Protein AF-A0A162MZ75-F1 (afdb_monomer)

pLDDT: mean 89.37, std 9.53, range [56.0, 98.38]

Foldseek 3Di:
DDPVVVVVLVVLLVVLVVLLVVLVVVLVVLVVCVVVVPDDLVVLVVLLVVLVVLLVVLVVVLVVLVVVQVVCCVVVVDPPPDDDVSSVSSNVSSVSSNVSSVSSNVSSVD

Solvent-accessible surface area (backbone atoms only — not comparable to full-atom values): 6048 Å² total; per-residue (Å²): 132,58,72,66,59,55,53,51,54,51,53,52,50,53,51,46,55,51,48,42,55,49,40,55,53,49,48,54,49,50,72,70,36,52,90,74,67,73,62,56,68,67,57,39,53,47,52,32,56,50,24,55,52,51,33,54,51,31,56,55,45,49,57,47,49,53,55,52,50,55,50,39,34,73,72,66,77,41,56,92,87,59,78,58,67,72,55,53,56,52,44,53,44,30,57,53,39,35,54,48,26,53,48,42,35,53,58,61,73,108

Radius of gyration: 17.27 Å; Cα contacts (8 Å, |Δi|>4): 73; chains: 1; bounding box: 37×20×51 Å

Secondary structure (DSSP, 8-state):
--HHHHHHHHHHHHHHHHHHHHHHHHHHHHHHHTTTT-S-HHHHHHHHHHHHHHHHHHHHHHHHHHHHHHHHHHTTSS-TT---HHHHHHHHHHHHHHHHHHHHHHHHH-

Mean predicted aligned error: 4.71 Å

Structure (mmCIF, N/CA/C/O backbone):
data_AF-A0A162MZ75-F1
#
_entry.id   AF-A0A162MZ75-F1
#
loop_
_atom_site.group_PDB
_atom_site.id
_atom_site.type_symbol
_atom_site.label_atom_id
_atom_site.label_alt_id
_atom_site.label_comp_id
_atom_site.label_asym_id
_atom_site.label_entity_id
_atom_site.label_seq_id
_atom_site.pdbx_PDB_ins_code
_atom_site.Cartn_x
_atom_site.Cartn_y
_atom_site.Cartn_z
_atom_site.occupancy
_atom_site.B_iso_or_equiv
_atom_site.auth_seq_id
_atom_site.auth_comp_id
_atom_site.auth_asym_id
_atom_site.auth_atom_id
_atom_site.pdbx_PDB_model_num
ATOM 1 N N . MET A 1 1 ? 17.790 -10.259 -18.456 1.00 56.00 1 MET A N 1
ATOM 2 C CA . MET A 1 1 ? 17.621 -9.604 -17.141 1.00 56.00 1 MET A CA 1
ATOM 3 C C . MET A 1 1 ? 18.744 -10.013 -16.198 1.00 56.00 1 MET A C 1
ATOM 5 O O . MET A 1 1 ? 18.918 -11.206 -15.949 1.00 56.00 1 MET A O 1
ATOM 9 N N . ASP A 1 2 ? 19.495 -9.035 -15.697 1.00 72.25 2 ASP A N 1
ATOM 10 C CA . ASP A 1 2 ? 20.561 -9.214 -14.704 1.00 72.25 2 ASP A CA 1
ATOM 11 C C . ASP A 1 2 ? 20.034 -9.932 -13.434 1.00 72.25 2 ASP A C 1
ATOM 13 O O . ASP A 1 2 ? 18.876 -9.773 -13.035 1.00 72.25 2 ASP A O 1
ATOM 17 N N . GLN A 1 3 ? 20.856 -10.783 -12.815 1.00 62.34 3 GLN A N 1
ATOM 18 C CA . GLN A 1 3 ? 20.529 -11.514 -11.584 1.00 62.34 3 GLN A CA 1
ATOM 19 C C . GLN A 1 3 ? 20.208 -10.554 -10.427 1.00 62.34 3 GLN A C 1
ATOM 21 O O . GLN A 1 3 ? 19.320 -10.840 -9.621 1.00 62.34 3 GLN A O 1
ATOM 26 N N . ILE A 1 4 ? 20.861 -9.389 -10.400 1.00 60.22 4 ILE A N 1
ATOM 27 C CA . ILE A 1 4 ? 20.629 -8.327 -9.414 1.00 60.22 4 ILE A CA 1
ATOM 28 C C . ILE A 1 4 ? 19.226 -7.725 -9.581 1.00 60.22 4 ILE A C 1
ATOM 30 O O . ILE A 1 4 ? 18.477 -7.624 -8.608 1.00 60.22 4 ILE A O 1
ATOM 34 N N . ALA A 1 5 ? 18.822 -7.417 -10.817 1.00 65.56 5 ALA A N 1
ATOM 35 C CA . ALA A 1 5 ? 17.498 -6.872 -11.114 1.00 65.56 5 ALA A CA 1
ATOM 36 C C . ALA A 1 5 ? 16.376 -7.842 -10.706 1.00 65.56 5 ALA A C 1
ATOM 38 O O . ALA A 1 5 ? 15.404 -7.433 -10.072 1.00 65.56 5 ALA A O 1
ATOM 39 N N . ARG A 1 6 ? 16.531 -9.144 -10.982 1.00 67.06 6 ARG A N 1
ATOM 40 C CA . ARG A 1 6 ? 15.555 -10.170 -10.568 1.00 67.06 6 ARG A CA 1
ATOM 41 C C . ARG A 1 6 ? 15.443 -10.304 -9.049 1.00 67.06 6 ARG A C 1
ATOM 43 O O . ARG A 1 6 ? 14.340 -10.459 -8.527 1.00 67.06 6 ARG A O 1
ATOM 50 N N . HIS A 1 7 ? 16.565 -10.228 -8.332 1.00 61.91 7 HIS A N 1
ATOM 51 C CA . HIS A 1 7 ? 16.559 -10.266 -6.869 1.00 61.91 7 HIS A CA 1
ATOM 52 C C . HIS A 1 7 ? 15.859 -9.036 -6.269 1.00 61.91 7 HIS A C 1
ATOM 54 O O . HIS A 1 7 ? 15.090 -9.165 -5.316 1.00 61.91 7 HIS A O 1
ATOM 60 N N . PHE A 1 8 ? 16.068 -7.860 -6.864 1.00 71.25 8 PHE A N 1
ATOM 61 C CA . PHE A 1 8 ? 15.425 -6.620 -6.440 1.00 71.25 8 PHE A CA 1
ATOM 62 C C . PHE A 1 8 ? 13.898 -6.669 -6.615 1.00 71.25 8 PHE A C 1
ATOM 64 O O . PHE A 1 8 ? 13.174 -6.444 -5.647 1.00 71.25 8 PHE A O 1
ATOM 71 N N . HIS A 1 9 ? 13.401 -7.071 -7.793 1.00 78.06 9 HIS A N 1
ATOM 72 C CA . HIS A 1 9 ? 11.957 -7.202 -8.056 1.00 78.06 9 HIS A CA 1
ATOM 73 C C . HIS A 1 9 ? 11.279 -8.179 -7.092 1.00 78.06 9 HIS A C 1
ATOM 75 O O . HIS A 1 9 ? 10.228 -7.878 -6.528 1.00 78.06 9 HIS A O 1
ATOM 81 N N . ARG A 1 10 ? 11.908 -9.334 -6.839 1.00 82.00 10 ARG A N 1
ATOM 82 C CA . ARG A 1 10 ? 11.375 -10.331 -5.903 1.00 82.00 10 ARG A CA 1
ATOM 83 C C . ARG A 1 10 ? 11.247 -9.775 -4.483 1.00 82.00 10 ARG A C 1
ATOM 85 O O . ARG A 1 10 ? 10.254 -10.051 -3.816 1.00 82.00 10 ARG A O 1
ATOM 92 N N . SER A 1 11 ? 12.226 -8.998 -4.027 1.00 85.00 11 SER A N 1
ATOM 93 C CA . SER A 1 11 ? 12.198 -8.385 -2.694 1.00 85.00 11 SER A CA 1
ATOM 94 C C . SER A 1 11 ? 11.084 -7.344 -2.555 1.00 85.00 11 SER A C 1
ATOM 96 O O . SER A 1 11 ? 10.395 -7.326 -1.532 1.00 85.00 11 SER A O 1
ATOM 98 N N . TYR A 1 12 ? 10.853 -6.526 -3.589 1.00 86.12 12 TYR A N 1
ATOM 99 C CA . TYR A 1 12 ? 9.724 -5.588 -3.617 1.00 86.12 12 TYR A CA 1
ATOM 100 C C . TYR A 1 12 ? 8.383 -6.319 -3.601 1.00 86.12 12 TYR A C 1
ATOM 102 O O . TYR A 1 12 ? 7.537 -6.017 -2.762 1.00 86.12 12 TYR A O 1
ATOM 110 N N . LEU A 1 13 ? 8.227 -7.338 -4.447 1.00 89.38 13 LEU A N 1
ATOM 111 C CA . LEU A 1 13 ? 7.002 -8.129 -4.516 1.00 89.38 13 LEU A CA 1
ATOM 112 C C . LEU A 1 13 ? 6.657 -8.766 -3.162 1.00 89.38 13 LEU A C 1
ATOM 114 O O . LEU A 1 13 ? 5.542 -8.613 -2.672 1.00 89.38 13 LEU A O 1
ATOM 118 N N . ILE A 1 14 ? 7.627 -9.425 -2.515 1.00 91.12 14 ILE A N 1
ATOM 119 C CA . ILE A 1 14 ? 7.427 -10.025 -1.185 1.00 91.12 14 ILE A CA 1
ATOM 120 C C . ILE A 1 14 ? 7.020 -8.956 -0.164 1.00 91.12 14 ILE A C 1
ATOM 122 O O . ILE A 1 14 ? 6.083 -9.170 0.605 1.00 91.12 14 ILE A O 1
ATOM 126 N N . THR A 1 15 ? 7.690 -7.802 -0.177 1.00 92.00 15 THR A N 1
ATOM 127 C CA . THR A 1 15 ? 7.377 -6.688 0.729 1.00 92.00 15 THR A CA 1
ATOM 128 C C . THR A 1 15 ? 5.934 -6.218 0.547 1.00 92.00 15 THR A C 1
ATOM 130 O O . THR A 1 15 ? 5.210 -6.088 1.533 1.00 92.00 15 THR A O 1
ATOM 133 N N . PHE A 1 16 ? 5.481 -6.020 -0.692 1.00 94.25 16 PHE A N 1
ATOM 134 C CA . PHE A 1 16 ? 4.119 -5.560 -0.963 1.00 94.25 16 PHE A CA 1
ATOM 135 C C . PHE A 1 16 ? 3.045 -6.593 -0.622 1.00 94.25 16 PHE A C 1
ATOM 137 O O . PHE A 1 16 ? 1.999 -6.224 -0.089 1.00 94.25 16 PHE A O 1
ATOM 144 N N . MET A 1 17 ? 3.303 -7.881 -0.858 1.00 94.75 17 MET A N 1
ATOM 145 C CA . MET A 1 17 ? 2.386 -8.955 -0.462 1.00 94.75 17 MET A CA 1
ATOM 146 C C . MET A 1 17 ? 2.241 -9.050 1.065 1.00 94.75 17 MET A C 1
ATOM 148 O O . MET A 1 17 ? 1.145 -9.271 1.587 1.00 94.75 17 MET A O 1
ATOM 152 N N . MET A 1 18 ? 3.345 -8.886 1.802 1.00 94.88 18 MET A N 1
ATOM 153 C CA . MET A 1 18 ? 3.324 -8.883 3.268 1.00 94.88 18 MET A CA 1
ATOM 154 C C . MET A 1 18 ? 2.561 -7.678 3.820 1.00 94.88 18 MET A C 1
ATOM 156 O O . MET A 1 18 ? 1.758 -7.837 4.746 1.00 94.88 18 MET A O 1
ATOM 160 N N . ASP A 1 19 ? 2.786 -6.502 3.238 1.00 94.75 19 ASP A N 1
ATOM 161 C CA . ASP A 1 19 ? 2.059 -5.276 3.557 1.00 94.75 19 ASP A CA 1
ATOM 162 C C . ASP A 1 19 ? 0.557 -5.433 3.350 1.00 94.75 19 ASP A C 1
ATOM 164 O O . ASP A 1 19 ? -0.220 -5.117 4.250 1.00 94.75 19 ASP A O 1
ATOM 168 N N . GLU A 1 20 ? 0.151 -5.983 2.209 1.00 96.75 20 GLU A N 1
ATOM 169 C CA . GLU A 1 20 ? -1.255 -6.174 1.871 1.00 96.75 20 GLU A CA 1
ATOM 170 C C . GLU A 1 20 ? -1.942 -7.075 2.901 1.00 96.75 20 GLU A C 1
ATOM 172 O O . GLU A 1 20 ? -2.987 -6.735 3.467 1.00 96.75 20 GLU A O 1
ATOM 177 N N . ALA A 1 21 ? -1.325 -8.224 3.194 1.00 97.25 21 ALA A N 1
ATOM 178 C CA . ALA A 1 21 ? -1.846 -9.172 4.167 1.00 97.25 21 ALA A CA 1
ATOM 179 C C . ALA A 1 21 ? -1.948 -8.549 5.568 1.00 97.25 21 ALA A C 1
ATOM 181 O O . ALA A 1 21 ? -2.904 -8.805 6.306 1.00 97.25 21 ALA A O 1
ATOM 182 N N . MET A 1 22 ? -0.972 -7.725 5.949 1.00 97.00 22 MET A N 1
ATOM 183 C CA . MET A 1 22 ? -0.971 -7.012 7.221 1.00 97.00 22 MET A CA 1
ATOM 184 C C . MET A 1 22 ? -2.061 -5.940 7.277 1.00 97.00 22 MET A C 1
ATOM 186 O O . MET A 1 22 ? -2.808 -5.899 8.258 1.00 97.00 22 MET A O 1
ATOM 190 N N . ALA A 1 23 ? -2.203 -5.124 6.233 1.00 97.62 23 ALA A N 1
ATOM 191 C CA . ALA A 1 23 ? -3.225 -4.090 6.159 1.00 97.62 23 ALA A CA 1
ATOM 192 C C . ALA A 1 23 ? -4.628 -4.706 6.249 1.00 97.62 23 ALA A C 1
ATOM 194 O O . ALA A 1 23 ? -5.409 -4.324 7.119 1.00 97.62 23 ALA A O 1
ATOM 195 N N . LYS A 1 24 ? -4.912 -5.751 5.459 1.00 98.25 24 LYS A N 1
ATOM 196 C CA . LYS A 1 24 ? -6.192 -6.484 5.491 1.00 98.25 24 LYS A CA 1
ATOM 197 C C . LYS A 1 24 ? -6.527 -7.028 6.881 1.00 98.25 24 LYS A C 1
ATOM 199 O O . LYS A 1 24 ? -7.634 -6.814 7.377 1.00 98.25 24 LYS A O 1
ATOM 204 N N . ARG A 1 25 ? -5.573 -7.701 7.536 1.00 97.81 25 ARG A N 1
ATOM 205 C CA . ARG A 1 25 ? -5.772 -8.232 8.898 1.00 97.81 25 ARG A CA 1
ATOM 206 C C . ARG A 1 25 ? -6.029 -7.122 9.912 1.00 97.81 25 ARG A C 1
ATOM 208 O O . ARG A 1 25 ? -6.910 -7.263 10.755 1.00 97.81 25 ARG A O 1
ATOM 215 N N . THR A 1 26 ? -5.297 -6.017 9.808 1.00 97.38 26 THR A N 1
ATOM 216 C CA .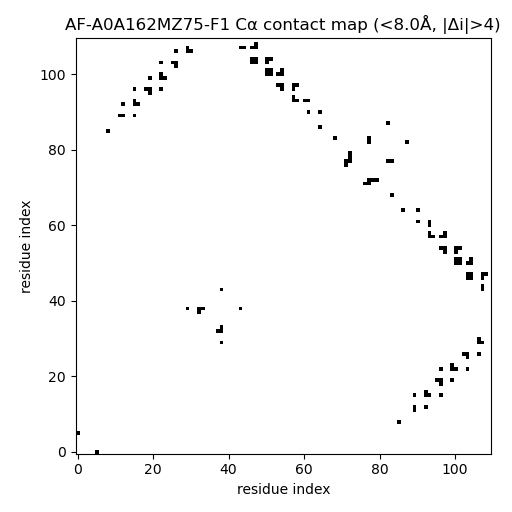 THR A 1 26 ? -5.432 -4.883 10.731 1.00 97.38 26 THR A CA 1
ATOM 217 C C . THR A 1 26 ? -6.776 -4.180 10.538 1.00 97.38 26 THR A C 1
ATOM 219 O O . THR A 1 26 ? -7.446 -3.879 11.522 1.00 97.38 26 THR A O 1
ATOM 222 N N . ILE A 1 27 ? -7.228 -3.997 9.291 1.00 97.56 27 ILE A N 1
ATOM 223 C CA . ILE A 1 27 ? -8.557 -3.447 8.973 1.00 97.56 27 ILE A CA 1
ATOM 224 C C . ILE A 1 27 ? -9.645 -4.308 9.610 1.00 97.56 27 ILE A C 1
ATOM 226 O O . ILE A 1 27 ? -10.515 -3.783 10.305 1.00 97.56 27 ILE A O 1
ATOM 230 N N . ALA A 1 28 ? -9.585 -5.626 9.404 1.00 96.81 28 ALA A N 1
ATOM 231 C CA . ALA A 1 28 ? -10.560 -6.555 9.965 1.00 96.81 28 ALA A CA 1
ATOM 232 C C . ALA A 1 28 ? -10.577 -6.505 11.502 1.00 96.81 28 ALA A C 1
ATOM 234 O O . ALA A 1 28 ? -11.649 -6.454 12.103 1.00 96.81 28 ALA A O 1
ATOM 235 N N . PHE A 1 29 ? -9.400 -6.461 12.133 1.00 95.69 29 PHE A N 1
ATOM 236 C CA . PHE A 1 29 ? -9.267 -6.359 13.585 1.00 95.69 29 PHE A CA 1
ATOM 237 C C . PHE A 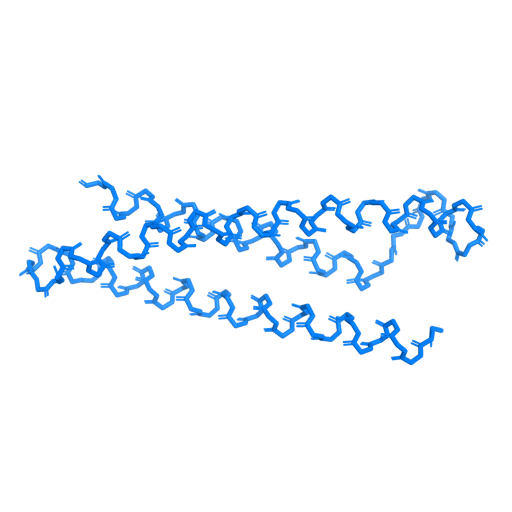1 29 ? -9.869 -5.059 14.135 1.00 95.69 29 PHE A C 1
ATOM 239 O O . PHE A 1 29 ? -10.705 -5.105 15.038 1.00 95.69 29 PHE A O 1
ATOM 246 N N . VAL A 1 30 ? -9.498 -3.906 13.565 1.00 95.00 30 VAL A N 1
ATOM 247 C CA . VAL A 1 30 ? -9.993 -2.596 14.013 1.00 95.00 30 VAL A CA 1
ATOM 248 C C . VAL A 1 30 ? -11.505 -2.495 13.819 1.00 95.00 30 VAL A C 1
ATOM 250 O O . VAL A 1 30 ? -12.205 -2.107 14.751 1.00 95.00 30 VAL A O 1
ATOM 253 N N . LYS A 1 31 ? -12.036 -2.904 12.658 1.00 94.25 31 LYS A N 1
ATOM 254 C CA . LYS A 1 31 ? -13.488 -2.903 12.407 1.00 94.25 31 LYS A CA 1
ATOM 255 C C . LYS A 1 31 ? -14.254 -3.764 13.409 1.00 94.25 31 LYS A C 1
ATOM 257 O O . LYS A 1 31 ? -15.336 -3.370 13.828 1.00 94.25 31 LYS A O 1
ATOM 262 N N . LYS A 1 32 ? -13.702 -4.920 13.789 1.00 94.31 32 LYS A N 1
ATOM 263 C CA . LYS A 1 32 ? -14.360 -5.858 14.703 1.00 94.31 32 LYS A CA 1
ATOM 264 C C . LYS A 1 32 ? -14.375 -5.368 16.150 1.00 94.31 32 LYS A C 1
ATOM 266 O O . LYS A 1 32 ? -15.382 -5.548 16.814 1.00 94.31 32 LYS A O 1
ATOM 271 N N . HIS A 1 33 ? -13.277 -4.782 16.628 1.00 92.75 33 HIS A N 1
ATOM 272 C CA . HIS A 1 33 ? -13.055 -4.590 18.068 1.00 92.75 33 HIS A CA 1
ATOM 273 C C . HIS A 1 33 ? -13.080 -3.141 18.550 1.00 92.75 33 HIS A C 1
ATOM 275 O O . HIS A 1 33 ? -12.959 -2.890 19.748 1.00 92.75 33 HIS A O 1
ATOM 281 N N . ARG A 1 34 ? -13.212 -2.160 17.650 1.00 85.50 34 ARG A N 1
ATOM 282 C CA . ARG A 1 34 ? -13.181 -0.750 18.055 1.00 85.50 34 ARG A CA 1
ATOM 283 C C . ARG A 1 34 ? -14.350 -0.368 18.960 1.00 85.50 34 ARG A C 1
ATOM 285 O O . ARG A 1 34 ? -14.127 0.292 19.970 1.00 85.50 34 ARG A O 1
ATOM 292 N N . ALA A 1 35 ? -15.571 -0.758 18.593 1.00 85.62 35 ALA A N 1
ATOM 293 C CA . ALA A 1 35 ? -16.774 -0.414 19.354 1.00 85.62 35 ALA A CA 1
ATOM 294 C C . ALA A 1 35 ? -16.772 -1.036 20.759 1.00 85.62 35 ALA A C 1
ATOM 296 O O . ALA A 1 35 ? -17.353 -0.472 21.680 1.00 85.62 35 ALA A O 1
ATOM 297 N N . ASP A 1 36 ? -16.053 -2.148 20.928 1.00 89.56 36 ASP A N 1
ATOM 298 C CA . ASP A 1 36 ? -15.918 -2.847 22.205 1.00 89.56 36 ASP A CA 1
ATOM 299 C C . ASP A 1 36 ? -14.997 -2.103 23.194 1.00 89.56 36 ASP A C 1
ATOM 301 O O . ASP A 1 36 ? -14.908 -2.485 24.358 1.00 89.56 36 ASP A O 1
ATOM 305 N N . GLY A 1 37 ? -14.259 -1.074 22.748 1.00 81.94 37 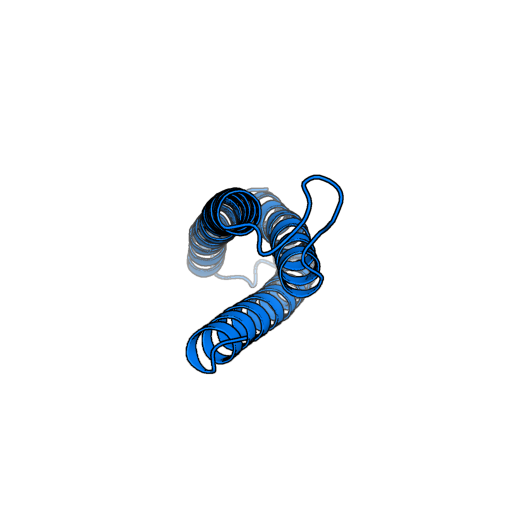GLY A N 1
ATOM 306 C CA . GLY A 1 37 ? -13.308 -0.328 23.586 1.00 81.94 37 GLY A CA 1
ATOM 307 C C . GLY A 1 37 ? -12.062 -1.124 24.001 1.00 81.94 37 GLY A C 1
ATOM 308 O O . GLY A 1 37 ? -11.296 -0.677 24.848 1.00 81.94 37 GLY A O 1
ATOM 309 N N . ILE A 1 38 ? -11.842 -2.300 23.404 1.00 88.44 38 ILE A N 1
ATOM 310 C CA . ILE A 1 38 ? -10.770 -3.241 23.776 1.00 88.44 38 ILE A CA 1
ATOM 311 C C . ILE A 1 38 ? -9.407 -2.814 23.204 1.00 88.44 38 ILE A C 1
ATOM 313 O O . ILE A 1 38 ? -8.353 -3.225 23.692 1.00 88.44 38 ILE A O 1
ATOM 317 N N . ILE A 1 39 ? -9.398 -1.992 22.152 1.00 91.12 39 ILE A N 1
ATOM 318 C CA . ILE A 1 39 ? -8.161 -1.624 21.462 1.00 91.12 39 ILE A CA 1
ATOM 319 C C . ILE A 1 39 ? -7.448 -0.500 22.219 1.00 91.12 39 ILE A C 1
ATOM 321 O O . ILE A 1 39 ? -7.980 0.597 22.366 1.00 91.12 39 ILE A O 1
ATOM 325 N N . ASN A 1 40 ? -6.203 -0.757 22.631 1.00 92.69 40 ASN A N 1
ATOM 326 C CA . ASN A 1 40 ? -5.348 0.247 23.261 1.00 92.69 40 ASN A CA 1
ATOM 327 C C . ASN A 1 40 ? -5.193 1.494 22.344 1.00 92.69 40 ASN A C 1
ATOM 329 O O . ASN A 1 40 ? -4.781 1.346 21.187 1.00 92.69 40 ASN A O 1
ATOM 333 N N . PRO A 1 41 ? -5.459 2.721 22.837 1.00 92.19 41 PRO A N 1
ATOM 334 C CA . PRO A 1 41 ? -5.284 3.955 22.067 1.00 92.19 41 PRO A CA 1
ATOM 335 C C . PRO A 1 41 ? -3.874 4.150 21.489 1.00 92.19 41 PRO A C 1
ATOM 337 O O . PRO A 1 41 ? -3.725 4.636 20.368 1.00 92.19 41 PRO A O 1
ATOM 340 N N . GLU A 1 42 ? -2.829 3.731 22.205 1.00 94.69 42 GLU A N 1
ATOM 341 C CA . GLU A 1 42 ? -1.446 3.810 21.721 1.00 94.69 42 GLU A CA 1
ATOM 342 C C . GLU A 1 42 ? -1.213 2.900 20.514 1.00 94.69 42 GLU A C 1
ATOM 344 O O . GLU A 1 42 ? -0.488 3.272 19.586 1.00 94.69 42 GLU A O 1
ATOM 349 N N . TYR A 1 43 ? -1.871 1.736 20.487 1.00 94.06 43 TYR A N 1
ATOM 350 C CA . TYR A 1 43 ? -1.835 0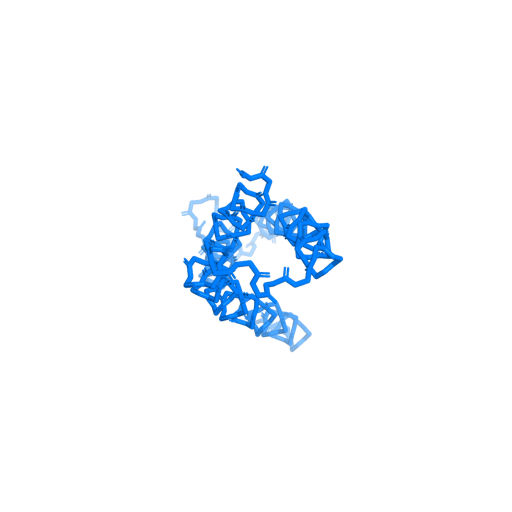.833 19.342 1.00 94.06 43 TYR A CA 1
ATOM 351 C C . TYR A 1 43 ? -2.511 1.469 18.122 1.00 94.06 43 TYR A C 1
ATOM 353 O O . TYR A 1 43 ? -1.927 1.469 17.040 1.00 94.06 43 TYR A O 1
ATOM 361 N N . LEU A 1 44 ? -3.685 2.093 18.285 1.00 94.38 44 LEU A N 1
ATOM 362 C CA . LEU A 1 44 ? -4.351 2.821 17.194 1.00 94.38 44 LEU A CA 1
ATOM 363 C C . LEU A 1 44 ? -3.486 3.976 16.670 1.00 94.38 44 LEU A C 1
ATOM 365 O O . LEU A 1 44 ? -3.337 4.143 15.457 1.00 94.38 44 LEU A O 1
ATOM 369 N N . ALA A 1 45 ? -2.847 4.727 17.570 1.00 95.06 45 ALA A N 1
ATOM 370 C CA . ALA A 1 45 ? -1.933 5.802 17.199 1.00 95.06 45 ALA A CA 1
ATOM 371 C C . ALA A 1 45 ? -0.695 5.275 16.448 1.00 95.06 45 ALA A C 1
ATOM 373 O O . ALA A 1 45 ? -0.243 5.897 15.481 1.00 95.06 45 ALA A O 1
ATOM 374 N N . HIS A 1 46 ? -0.151 4.126 16.861 1.00 96.06 46 HIS A N 1
ATOM 375 C CA . HIS A 1 46 ? 0.930 3.449 16.147 1.00 96.06 46 HIS A CA 1
ATOM 376 C C . HIS A 1 46 ? 0.491 3.016 14.743 1.00 96.06 46 HIS A C 1
ATOM 378 O O . HIS A 1 46 ? 1.167 3.364 13.775 1.00 96.06 46 HIS A O 1
ATOM 384 N N . VAL A 1 47 ? -0.656 2.338 14.617 1.00 96.56 47 VAL A N 1
ATOM 385 C CA . VAL A 1 47 ? -1.219 1.915 13.323 1.00 96.56 47 VAL A CA 1
ATOM 386 C C . VAL A 1 47 ? -1.422 3.117 12.402 1.00 96.56 47 VAL A C 1
ATOM 388 O O . VAL A 1 47 ? -1.057 3.046 11.230 1.00 96.56 47 VAL A O 1
ATOM 391 N N . GLY A 1 48 ? -1.921 4.244 12.915 1.00 96.75 48 GLY A N 1
ATOM 392 C CA . GLY A 1 48 ? -2.081 5.473 12.134 1.00 96.75 48 GLY A CA 1
ATOM 393 C C . GLY A 1 48 ? -0.759 6.006 11.582 1.00 96.75 48 GLY A C 1
ATOM 394 O O . GLY A 1 48 ? -0.636 6.230 10.376 1.00 96.75 48 GLY A O 1
ATOM 395 N N . ARG A 1 49 ? 0.265 6.150 12.436 1.00 97.44 49 ARG A N 1
ATOM 396 C CA . ARG A 1 49 ? 1.599 6.607 12.000 1.00 97.44 49 ARG A CA 1
ATOM 397 C C . ARG A 1 49 ? 2.237 5.641 11.005 1.00 97.44 49 ARG A C 1
ATOM 399 O O . ARG A 1 49 ? 2.787 6.085 9.998 1.00 97.44 49 ARG A O 1
ATOM 406 N N . TYR A 1 50 ? 2.149 4.340 11.271 1.00 97.31 50 TYR A N 1
ATOM 407 C CA . TYR A 1 50 ? 2.700 3.309 10.399 1.00 97.31 50 TYR A CA 1
ATOM 408 C C . TYR A 1 50 ? 2.015 3.309 9.027 1.00 97.31 50 TYR A C 1
ATOM 410 O O . TYR A 1 50 ? 2.693 3.329 8.003 1.00 97.31 50 TYR A O 1
ATOM 418 N N . SER A 1 51 ? 0.685 3.418 8.988 1.00 98.06 51 SER A N 1
ATOM 419 C CA . SER A 1 51 ? -0.082 3.481 7.737 1.00 98.06 51 SER A CA 1
ATOM 420 C C . SER A 1 51 ? 0.339 4.671 6.866 1.00 98.06 51 SER A C 1
ATOM 422 O O . SER A 1 51 ? 0.550 4.510 5.666 1.00 98.06 51 SER A O 1
ATOM 424 N N . VAL A 1 52 ? 0.568 5.853 7.459 1.00 98.00 52 VAL A N 1
ATOM 425 C CA . VAL A 1 52 ? 1.097 7.027 6.732 1.00 98.00 52 VAL A CA 1
ATOM 426 C C . VAL A 1 52 ? 2.479 6.748 6.136 1.00 98.00 52 VAL A C 1
ATOM 428 O O . VAL A 1 52 ? 2.759 7.149 5.006 1.00 98.00 52 VAL A O 1
ATOM 431 N N . GLN A 1 53 ? 3.355 6.062 6.874 1.00 97.75 53 GLN A N 1
ATOM 432 C CA . GLN A 1 53 ? 4.675 5.688 6.363 1.00 97.75 53 GLN A CA 1
ATOM 433 C C . GLN A 1 53 ? 4.574 4.709 5.189 1.00 97.75 53 GLN A C 1
ATOM 435 O O . GLN A 1 53 ? 5.321 4.857 4.221 1.00 97.75 53 GLN A O 1
ATOM 440 N N . ARG A 1 54 ? 3.645 3.746 5.237 1.00 97.62 54 ARG A N 1
ATOM 441 C CA . ARG A 1 54 ? 3.448 2.770 4.154 1.00 97.62 54 ARG A CA 1
ATOM 442 C C . ARG A 1 54 ? 2.850 3.388 2.890 1.00 97.62 54 ARG A C 1
ATOM 444 O O . ARG A 1 54 ? 3.307 3.052 1.800 1.00 97.62 54 ARG A O 1
ATOM 451 N N . VAL A 1 55 ? 1.936 4.356 3.018 1.00 97.94 55 VAL A N 1
ATOM 452 C CA . VAL A 1 55 ? 1.460 5.158 1.871 1.00 97.94 55 VAL A CA 1
ATOM 453 C C . VAL A 1 55 ? 2.633 5.868 1.193 1.00 97.94 55 VAL A C 1
ATOM 455 O O . VAL A 1 55 ? 2.856 5.671 0.002 1.00 97.94 55 VAL A O 1
ATOM 458 N N . LYS A 1 56 ? 3.452 6.599 1.964 1.00 97.75 56 LYS A N 1
ATOM 459 C CA . LYS A 1 56 ? 4.629 7.310 1.430 1.00 97.75 56 LYS A CA 1
ATOM 460 C C . LYS A 1 56 ? 5.648 6.371 0.784 1.00 97.75 56 LYS A C 1
ATOM 462 O O . LYS A 1 56 ? 6.329 6.758 -0.159 1.00 97.75 56 LYS A O 1
ATOM 467 N N . PHE A 1 57 ? 5.801 5.158 1.315 1.00 95.56 57 PHE A N 1
ATOM 468 C CA . PHE A 1 57 ? 6.685 4.150 0.735 1.00 95.56 57 PHE A CA 1
ATOM 469 C C . PHE A 1 57 ? 6.197 3.695 -0.645 1.00 95.56 57 PHE A C 1
ATOM 471 O O . PHE A 1 57 ? 7.002 3.631 -1.572 1.00 95.56 57 PHE A O 1
ATOM 478 N N . CYS A 1 58 ? 4.897 3.425 -0.797 1.00 96.44 58 CYS A N 1
ATOM 479 C CA . CYS A 1 58 ? 4.324 3.053 -2.090 1.00 96.44 58 CYS A CA 1
ATOM 480 C C . CYS A 1 58 ? 4.405 4.211 -3.094 1.00 96.44 58 CYS A C 1
ATOM 482 O O . CYS A 1 58 ? 4.867 3.998 -4.205 1.00 96.44 58 CYS A O 1
ATOM 484 N N . GLU A 1 59 ? 4.073 5.442 -2.688 1.00 96.50 59 GLU A N 1
ATOM 485 C CA . GLU A 1 59 ? 4.182 6.632 -3.552 1.00 96.50 59 GLU A CA 1
ATOM 486 C C . GLU A 1 59 ? 5.618 6.822 -4.075 1.00 96.50 59 GLU A C 1
ATOM 488 O O . GLU A 1 59 ? 5.836 6.948 -5.276 1.00 96.50 59 GLU A O 1
ATOM 493 N N . LYS A 1 60 ? 6.626 6.716 -3.197 1.00 95.81 60 LYS A N 1
ATOM 494 C CA . LYS A 1 60 ? 8.042 6.769 -3.603 1.00 95.81 60 LYS A CA 1
ATOM 495 C C . LYS A 1 60 ? 8.465 5.609 -4.505 1.00 95.81 60 LYS A C 1
ATOM 497 O O . LYS A 1 60 ? 9.381 5.775 -5.310 1.00 95.81 60 LYS A O 1
ATOM 502 N N . SER A 1 61 ? 7.859 4.436 -4.327 1.00 93.75 61 SER A N 1
ATOM 503 C CA . SER A 1 61 ? 8.151 3.255 -5.144 1.00 93.75 61 SER A CA 1
ATOM 504 C C . SER A 1 61 ? 7.588 3.426 -6.552 1.00 93.75 61 SER A C 1
ATOM 506 O O . SER A 1 61 ? 8.328 3.211 -7.503 1.00 93.75 61 SER A O 1
ATOM 508 N N . LEU A 1 62 ? 6.354 3.926 -6.687 1.00 93.88 62 LEU A N 1
ATOM 509 C CA . LEU A 1 62 ? 5.747 4.274 -7.977 1.00 93.88 62 LEU A CA 1
ATOM 510 C C . LEU A 1 62 ? 6.602 5.291 -8.745 1.00 93.88 62 LEU A C 1
ATOM 512 O O . LEU A 1 62 ? 6.943 5.063 -9.900 1.00 93.88 62 LEU A O 1
ATOM 516 N N . GLU A 1 63 ? 7.062 6.358 -8.084 1.00 93.75 63 GLU A N 1
ATOM 517 C CA . GLU A 1 63 ? 7.989 7.317 -8.704 1.00 93.75 63 GLU A CA 1
ATOM 518 C C . GLU A 1 63 ? 9.320 6.673 -9.137 1.00 93.75 63 GLU A C 1
ATOM 520 O O . GLU A 1 63 ? 9.963 7.114 -10.091 1.00 93.75 63 GLU A O 1
ATOM 525 N N . ALA A 1 64 ? 9.799 5.666 -8.402 1.00 90.19 64 ALA A N 1
ATOM 526 C CA . ALA A 1 64 ? 11.021 4.954 -8.755 1.00 90.19 64 ALA A CA 1
ATOM 527 C C . ALA A 1 64 ? 10.810 4.012 -9.946 1.00 90.19 64 ALA A C 1
ATOM 529 O O . ALA A 1 64 ? 11.709 3.911 -10.782 1.00 90.19 64 ALA A O 1
ATOM 530 N N . PHE A 1 65 ? 9.649 3.361 -10.032 1.00 88.88 65 PHE A N 1
ATOM 531 C CA . PHE A 1 65 ? 9.265 2.517 -11.160 1.00 88.88 65 PHE A CA 1
ATOM 532 C C . PHE A 1 65 ? 9.114 3.347 -12.435 1.00 88.88 65 PHE A C 1
ATOM 534 O O . PHE A 1 65 ? 9.730 2.993 -13.435 1.00 88.88 65 PHE A O 1
ATOM 541 N N . ASP A 1 66 ? 8.465 4.512 -12.367 1.00 89.44 66 ASP A N 1
ATOM 542 C CA . ASP A 1 66 ? 8.352 5.446 -13.496 1.00 89.44 66 ASP A CA 1
ATOM 543 C C . ASP A 1 66 ? 9.732 5.907 -14.006 1.00 89.44 66 ASP A C 1
ATOM 545 O O . ASP A 1 66 ? 10.052 5.811 -15.193 1.00 89.44 66 ASP A O 1
ATOM 549 N N . ARG A 1 67 ? 10.641 6.296 -13.101 1.00 88.38 67 ARG A N 1
ATOM 550 C CA . ARG A 1 67 ? 12.024 6.633 -13.493 1.00 88.38 67 ARG A CA 1
ATOM 551 C C . ARG A 1 67 ? 12.775 5.449 -14.104 1.00 88.38 67 ARG A C 1
ATOM 553 O O . ARG A 1 67 ? 13.570 5.643 -15.027 1.00 88.38 67 ARG A O 1
ATOM 560 N N . ALA A 1 68 ? 12.572 4.241 -13.579 1.00 85.06 68 ALA A N 1
ATOM 561 C CA . ALA A 1 68 ? 13.194 3.035 -14.119 1.00 85.06 68 ALA A CA 1
ATOM 562 C C . ALA A 1 68 ? 12.642 2.707 -15.514 1.00 85.06 68 ALA A C 1
ATOM 564 O O . ALA A 1 68 ? 13.418 2.351 -16.403 1.00 85.06 68 ALA A O 1
ATOM 565 N N . TRP A 1 69 ? 11.339 2.900 -15.723 1.00 85.62 69 TRP A N 1
ATOM 566 C CA . TRP A 1 69 ? 10.664 2.756 -17.005 1.00 85.62 69 TRP A CA 1
ATOM 567 C C . TRP A 1 69 ? 11.252 3.697 -18.060 1.00 85.62 69 TRP A C 1
ATOM 569 O O . TRP A 1 69 ? 11.775 3.237 -19.077 1.00 85.62 69 TRP A O 1
ATOM 579 N N . VAL A 1 70 ? 11.269 5.004 -17.771 1.00 86.31 70 VAL A N 1
ATOM 580 C CA . VAL A 1 70 ? 11.811 6.040 -18.666 1.00 86.31 70 VAL A CA 1
ATOM 581 C C . VAL A 1 70 ? 13.243 5.718 -19.082 1.00 86.31 70 VAL A C 1
ATOM 583 O O . VAL A 1 70 ? 13.570 5.773 -20.268 1.00 86.31 70 VAL A O 1
ATOM 586 N N . ARG A 1 71 ? 14.094 5.337 -18.125 1.00 86.44 71 ARG A N 1
ATOM 587 C CA . ARG A 1 71 ? 15.482 4.966 -18.413 1.00 86.44 71 ARG A CA 1
ATOM 588 C C . ARG A 1 71 ? 15.577 3.728 -19.306 1.00 86.44 71 ARG A C 1
ATOM 590 O O . ARG A 1 71 ? 16.358 3.719 -20.247 1.00 86.44 71 ARG A O 1
ATOM 597 N N . THR A 1 72 ? 14.759 2.712 -19.048 1.00 81.31 72 THR A N 1
ATOM 598 C CA . THR A 1 72 ? 14.750 1.466 -19.831 1.00 81.31 72 THR A CA 1
ATOM 599 C C . THR A 1 72 ? 14.341 1.715 -21.288 1.00 81.31 72 THR A C 1
ATOM 601 O O . THR A 1 72 ? 14.925 1.131 -22.201 1.00 81.31 72 THR A O 1
ATOM 604 N N . VAL A 1 73 ? 13.389 2.626 -21.515 1.00 84.12 73 VAL A N 1
ATOM 605 C CA . VAL A 1 73 ? 12.999 3.077 -22.860 1.00 84.12 73 VAL A CA 1
ATOM 606 C C . VAL A 1 73 ? 14.115 3.884 -23.531 1.00 84.12 73 VAL A C 1
ATOM 608 O O . VAL A 1 73 ? 14.430 3.646 -24.694 1.00 84.12 7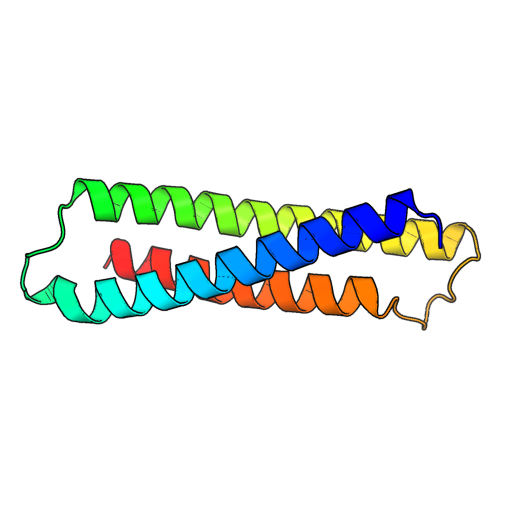3 VAL A O 1
ATOM 611 N N . GLN A 1 74 ? 14.747 4.818 -22.811 1.00 85.19 74 GLN A N 1
ATOM 612 C CA . GLN A 1 74 ? 15.870 5.616 -23.329 1.00 85.19 74 GLN A CA 1
ATOM 613 C C . GLN A 1 74 ? 17.077 4.756 -23.720 1.00 85.19 74 GLN A C 1
ATOM 615 O O . GLN A 1 74 ? 17.704 5.014 -24.745 1.00 85.19 74 GLN A O 1
ATOM 620 N N . ASP A 1 75 ? 17.361 3.713 -22.940 1.00 86.88 75 ASP A N 1
ATOM 621 C CA . ASP A 1 75 ? 18.436 2.752 -23.197 1.00 86.88 75 ASP A CA 1
ATOM 622 C C . ASP A 1 75 ? 18.092 1.781 -24.355 1.00 86.88 75 ASP A C 1
ATOM 624 O O . ASP A 1 75 ? 18.907 0.939 -24.733 1.00 86.88 75 ASP A O 1
ATOM 628 N N . GLY A 1 76 ? 16.892 1.889 -24.946 1.00 84.19 76 GLY A N 1
ATOM 629 C CA . GLY A 1 76 ? 16.446 1.083 -26.087 1.00 84.19 76 GLY A CA 1
ATOM 630 C C . GLY A 1 76 ? 16.076 -0.357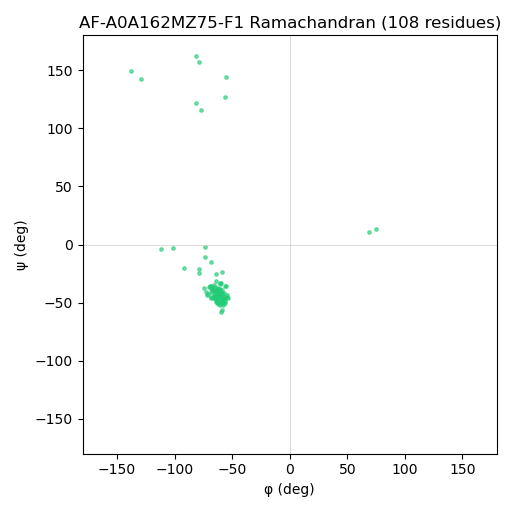 -25.729 1.00 84.19 76 GLY A C 1
ATOM 631 O O . GLY A 1 76 ? 15.938 -1.197 -26.618 1.00 84.19 76 GLY A O 1
ATOM 632 N N . HIS A 1 77 ? 15.929 -0.663 -24.439 1.00 81.25 77 HIS A N 1
ATOM 633 C CA . HIS A 1 77 ? 15.548 -1.993 -23.970 1.00 81.25 77 HIS A CA 1
ATOM 634 C C . HIS A 1 77 ? 14.046 -2.264 -24.104 1.00 81.25 77 HIS A C 1
ATOM 636 O O . HIS A 1 77 ? 13.664 -3.430 -24.181 1.00 81.25 77 HIS A O 1
ATOM 642 N N . LEU A 1 78 ? 13.219 -1.214 -24.124 1.00 79.31 78 LEU A N 1
ATOM 643 C CA . LEU A 1 78 ? 11.766 -1.280 -24.301 1.00 79.31 78 LEU A CA 1
ATOM 644 C C . LEU A 1 78 ? 11.289 -0.172 -25.240 1.00 79.31 78 LEU A C 1
ATOM 646 O O . LEU A 1 78 ? 11.879 0.909 -25.288 1.00 79.31 78 LEU A O 1
ATOM 650 N N . GLN A 1 79 ? 10.214 -0.429 -25.982 1.00 82.19 79 GLN A N 1
ATOM 651 C CA . GLN A 1 79 ? 9.548 0.603 -26.775 1.00 82.19 79 GLN A CA 1
ATOM 652 C C . GLN A 1 79 ? 8.649 1.484 -25.894 1.00 82.19 79 GLN A C 1
ATOM 654 O O . GLN A 1 79 ? 8.180 1.065 -24.840 1.00 82.19 79 GLN A O 1
ATOM 659 N N . GLN A 1 80 ? 8.365 2.713 -26.341 1.00 77.62 80 GLN A N 1
ATOM 660 C CA . GLN A 1 80 ? 7.530 3.676 -25.598 1.00 77.62 80 GLN A CA 1
ATOM 661 C C . GLN A 1 80 ? 6.104 3.179 -25.301 1.00 77.62 80 GLN A C 1
ATOM 663 O O . GLN A 1 80 ? 5.464 3.686 -24.386 1.00 77.62 80 GLN A O 1
ATOM 668 N N . ASN A 1 81 ? 5.600 2.238 -26.096 1.00 80.50 81 ASN A N 1
ATOM 669 C CA . ASN A 1 81 ? 4.266 1.647 -25.994 1.00 80.50 81 ASN A CA 1
ATOM 670 C C . ASN A 1 81 ? 4.259 0.259 -25.337 1.00 80.50 81 ASN A C 1
ATOM 672 O O . ASN A 1 81 ? 3.192 -0.334 -25.193 1.00 80.50 81 ASN A O 1
ATOM 676 N N . GLU A 1 82 ? 5.423 -0.286 -24.996 1.00 75.12 82 GLU A N 1
ATOM 677 C CA . GLU A 1 82 ? 5.502 -1.511 -24.208 1.00 75.12 82 GLU A CA 1
ATOM 678 C C . GLU A 1 82 ? 5.320 -1.156 -22.726 1.00 75.12 82 GLU A C 1
ATOM 680 O O . GLU A 1 82 ? 5.444 -0.001 -22.348 1.00 75.12 82 GLU A O 1
ATOM 685 N N . GLN A 1 83 ? 4.992 -2.122 -21.873 1.00 69.44 83 GLN A N 1
ATOM 686 C CA . GLN A 1 83 ? 5.101 -1.985 -20.417 1.00 69.44 83 GLN A CA 1
ATOM 687 C C . GLN A 1 83 ? 5.880 -3.201 -19.923 1.00 69.44 83 GLN A C 1
ATOM 689 O O . GLN A 1 83 ? 5.714 -4.300 -20.456 1.00 69.44 83 GLN A O 1
ATOM 694 N N . ALA A 1 84 ? 6.745 -3.025 -18.928 1.00 77.94 84 ALA A N 1
ATOM 695 C CA . ALA A 1 84 ? 7.493 -4.131 -18.345 1.00 77.94 84 ALA A CA 1
ATOM 696 C C . ALA A 1 84 ? 6.528 -4.888 -17.426 1.00 77.94 84 ALA A C 1
ATOM 698 O O . ALA A 1 84 ? 6.083 -4.296 -16.438 1.00 77.94 84 ALA A O 1
ATOM 699 N N . PRO A 1 85 ? 6.193 -6.161 -17.706 1.00 79.38 85 PRO A N 1
ATOM 700 C CA . PRO A 1 85 ? 5.188 -6.887 -16.931 1.00 79.38 85 PRO A CA 1
ATOM 701 C C . PRO A 1 85 ? 5.509 -6.931 -15.434 1.00 79.38 85 PRO A C 1
ATOM 703 O O . PRO A 1 85 ? 4.616 -6.840 -14.597 1.00 79.38 85 PRO A O 1
ATOM 706 N N . GLU A 1 86 ? 6.791 -7.027 -15.078 1.00 81.06 86 GLU A N 1
ATOM 707 C CA . GLU A 1 86 ? 7.231 -7.019 -13.688 1.00 81.06 86 GLU A CA 1
ATOM 708 C C . GLU A 1 86 ? 7.020 -5.664 -13.003 1.00 81.06 86 GLU A C 1
ATOM 710 O O . GLU A 1 86 ? 6.682 -5.651 -11.822 1.00 81.06 86 GLU A O 1
ATOM 715 N N . LEU A 1 87 ? 7.191 -4.540 -13.713 1.00 84.56 87 LEU A N 1
ATOM 716 C CA . LEU A 1 87 ? 6.903 -3.212 -13.156 1.00 84.56 87 LE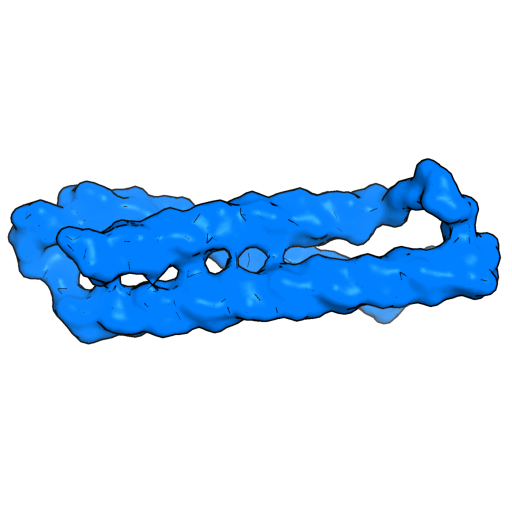U A CA 1
ATOM 717 C C . LEU A 1 87 ? 5.398 -3.006 -12.993 1.00 84.56 87 LEU A C 1
ATOM 719 O O . LEU A 1 87 ? 4.985 -2.572 -11.925 1.00 84.56 87 LEU A O 1
ATOM 723 N N . ALA A 1 88 ? 4.594 -3.421 -13.977 1.00 86.44 88 ALA A N 1
ATOM 724 C CA . ALA A 1 88 ? 3.134 -3.338 -13.906 1.00 86.44 88 ALA A CA 1
ATOM 725 C C . ALA A 1 88 ? 2.577 -4.061 -12.666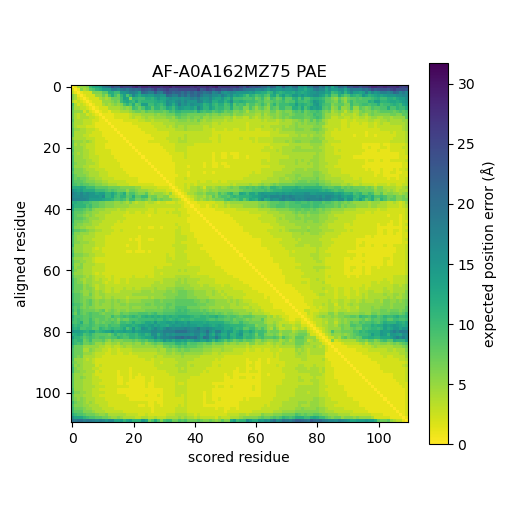 1.00 86.44 88 ALA A C 1
ATOM 727 O O . ALA A 1 88 ? 1.790 -3.504 -11.910 1.00 86.44 88 ALA A O 1
ATOM 728 N N . ILE A 1 89 ? 3.066 -5.277 -12.387 1.00 89.81 89 ILE A N 1
ATOM 729 C CA . ILE A 1 89 ? 2.674 -6.023 -11.182 1.00 89.81 89 ILE A CA 1
ATOM 730 C C . ILE A 1 89 ? 3.031 -5.241 -9.909 1.00 89.81 89 ILE A C 1
ATOM 732 O O . ILE A 1 89 ? 2.239 -5.187 -8.970 1.00 89.81 89 ILE A O 1
ATOM 736 N N . LEU A 1 90 ? 4.229 -4.655 -9.836 1.00 91.44 90 LEU A N 1
ATOM 737 C CA . LEU A 1 90 ? 4.655 -3.894 -8.659 1.00 91.44 90 LEU A CA 1
ATOM 738 C C . LEU A 1 90 ? 3.851 -2.597 -8.481 1.00 91.44 90 LEU A C 1
ATOM 740 O O . LEU A 1 90 ? 3.544 -2.235 -7.343 1.00 91.44 90 LEU A O 1
ATOM 744 N N . GLU A 1 91 ? 3.501 -1.928 -9.578 1.00 93.06 91 GLU A N 1
ATOM 745 C CA . GLU A 1 91 ? 2.630 -0.750 -9.601 1.00 93.06 91 GLU A CA 1
ATOM 746 C C . GLU A 1 91 ? 1.243 -1.092 -9.048 1.00 93.06 91 GLU A C 1
ATOM 748 O O . GLU A 1 91 ? 0.823 -0.479 -8.063 1.00 93.06 91 GLU A O 1
ATOM 753 N N . ASP A 1 92 ? 0.610 -2.149 -9.564 1.00 94.06 92 ASP A N 1
ATOM 754 C CA . ASP A 1 92 ? -0.693 -2.638 -9.094 1.00 94.06 92 ASP A CA 1
ATOM 755 C C . ASP A 1 92 ? -0.682 -2.912 -7.580 1.00 94.06 92 ASP A C 1
ATOM 757 O O . ASP A 1 92 ? -1.575 -2.501 -6.829 1.00 94.06 92 ASP A O 1
ATOM 761 N N . PHE A 1 93 ? 0.372 -3.577 -7.094 1.00 94.81 93 PHE A N 1
ATOM 762 C CA . PHE A 1 93 ? 0.546 -3.843 -5.668 1.00 94.81 93 PHE A CA 1
ATOM 763 C C . PHE A 1 93 ? 0.698 -2.558 -4.846 1.00 94.81 93 PHE A C 1
ATOM 765 O O . PHE A 1 93 ? 0.154 -2.474 -3.739 1.00 94.81 93 PHE A O 1
ATOM 772 N N . CYS A 1 94 ? 1.439 -1.563 -5.337 1.00 95.38 94 CYS A N 1
ATOM 773 C CA . CYS A 1 94 ? 1.585 -0.272 -4.669 1.00 95.38 94 CYS A CA 1
ATOM 774 C C . CYS A 1 94 ? 0.251 0.469 -4.577 1.00 95.38 94 CYS A C 1
ATOM 776 O O . CYS A 1 94 ? -0.121 0.920 -3.491 1.00 95.38 94 CYS A O 1
ATOM 778 N N . GLU A 1 95 ? -0.478 0.583 -5.682 1.00 96.88 95 GLU A N 1
ATOM 779 C CA . GLU A 1 95 ? -1.759 1.288 -5.739 1.00 96.88 95 GLU A CA 1
ATOM 780 C C . GLU A 1 95 ? -2.805 0.641 -4.827 1.00 96.88 95 GLU A C 1
ATOM 782 O O . GLU A 1 95 ? -3.500 1.321 -4.052 1.00 96.88 95 GLU A O 1
ATOM 787 N N . TYR A 1 96 ? -2.866 -0.691 -4.837 1.00 97.69 96 TYR A N 1
ATOM 788 C CA . TYR A 1 96 ? -3.762 -1.427 -3.960 1.00 97.69 96 TYR A CA 1
ATOM 789 C C . TYR A 1 96 ? -3.392 -1.247 -2.482 1.00 97.69 96 TYR A C 1
ATOM 791 O O . TYR A 1 96 ? -4.255 -0.939 -1.651 1.00 97.69 96 TYR A O 1
ATOM 799 N N . ASN A 1 97 ? -2.104 -1.343 -2.141 1.00 97.75 97 ASN A N 1
ATOM 800 C CA . ASN A 1 97 ? -1.635 -1.102 -0.777 1.00 97.75 97 ASN A CA 1
ATOM 801 C C . ASN A 1 97 ? -1.924 0.331 -0.309 1.00 97.75 97 ASN A C 1
ATOM 803 O O . ASN A 1 97 ? -2.374 0.515 0.822 1.00 97.75 97 ASN A O 1
ATOM 807 N N . ILE A 1 98 ? -1.737 1.349 -1.158 1.00 98.38 98 ILE A N 1
ATOM 808 C CA . ILE A 1 98 ? -2.095 2.743 -0.837 1.00 98.38 98 ILE A CA 1
ATOM 809 C C . ILE A 1 98 ? -3.562 2.837 -0.419 1.00 98.38 98 ILE A C 1
ATOM 811 O O . ILE A 1 98 ? -3.876 3.506 0.569 1.00 98.38 98 ILE A O 1
ATOM 815 N N . THR A 1 99 ? -4.454 2.154 -1.137 1.00 98.38 99 THR A N 1
ATOM 816 C CA . THR A 1 99 ? -5.888 2.136 -0.825 1.00 98.38 99 THR A CA 1
ATOM 817 C C . THR A 1 99 ? -6.150 1.544 0.562 1.00 98.38 99 THR A C 1
ATOM 819 O O . THR A 1 99 ? -6.823 2.179 1.379 1.00 98.38 99 THR A O 1
ATOM 822 N N . LEU A 1 100 ? -5.558 0.386 0.874 1.00 98.38 100 LEU A N 1
ATOM 823 C CA . LEU A 1 100 ? -5.712 -0.276 2.175 1.00 98.38 100 LEU A CA 1
ATOM 824 C C . LEU A 1 100 ? -5.145 0.563 3.332 1.00 98.38 100 LEU A C 1
ATOM 826 O O . LEU A 1 100 ? -5.791 0.733 4.367 1.00 98.38 100 LEU A O 1
ATOM 830 N N . TRP A 1 101 ? -3.951 1.133 3.167 1.00 98.25 101 TRP A N 1
ATOM 831 C CA . TRP A 1 101 ? -3.331 1.949 4.211 1.00 98.25 101 TRP A CA 1
ATOM 832 C C . TRP A 1 101 ? -4.073 3.275 4.425 1.00 98.25 101 TRP A C 1
ATOM 834 O O . TRP A 1 101 ? -4.225 3.710 5.567 1.00 98.25 101 TRP A O 1
ATOM 844 N N . LYS A 1 102 ? -4.613 3.898 3.365 1.00 98.31 102 LYS A N 1
ATOM 845 C CA . LYS A 1 102 ? -5.499 5.071 3.491 1.00 98.31 102 LYS A CA 1
ATOM 846 C C . LYS A 1 102 ? -6.805 4.728 4.208 1.00 98.31 102 LYS A C 1
ATOM 848 O O . LYS A 1 102 ? -7.287 5.545 4.994 1.00 98.31 102 LYS A O 1
ATOM 853 N N . GLU A 1 103 ? -7.364 3.539 3.990 1.00 97.69 103 GLU A N 1
ATOM 854 C CA . GLU A 1 103 ? -8.512 3.057 4.764 1.00 97.69 103 GLU A CA 1
ATOM 855 C C . GLU A 1 103 ? -8.165 2.927 6.252 1.00 97.69 103 GLU A C 1
ATOM 857 O O . GLU A 1 103 ? -8.909 3.438 7.087 1.00 97.69 103 GLU A O 1
ATOM 862 N N . LEU A 1 104 ? -7.017 2.332 6.596 1.00 96.75 104 LEU A N 1
ATOM 863 C CA . LEU A 1 104 ? -6.570 2.235 7.990 1.00 96.75 104 LEU A CA 1
ATOM 864 C C . LEU A 1 104 ? -6.409 3.594 8.659 1.00 96.75 104 LEU A C 1
ATOM 866 O O . LEU A 1 104 ? -6.852 3.743 9.794 1.00 96.75 104 LEU A O 1
ATOM 870 N N . ILE A 1 105 ? -5.835 4.585 7.970 1.00 97.12 105 ILE A N 1
ATOM 871 C CA . ILE A 1 105 ? -5.716 5.957 8.488 1.00 97.12 105 ILE A CA 1
ATOM 872 C C . ILE A 1 105 ? -7.098 6.503 8.860 1.00 97.12 105 ILE A C 1
ATOM 874 O O . ILE A 1 105 ? -7.288 6.966 9.983 1.00 97.12 105 ILE A O 1
ATOM 878 N N . ARG A 1 106 ? -8.075 6.398 7.948 1.00 96.38 106 ARG A N 1
ATOM 879 C CA . ARG A 1 106 ? -9.450 6.863 8.194 1.00 96.38 106 ARG A CA 1
ATOM 880 C C . ARG A 1 106 ? -10.096 6.112 9.348 1.00 96.38 106 ARG A C 1
ATOM 882 O O . ARG A 1 106 ? -10.730 6.731 10.194 1.00 96.38 106 ARG A O 1
ATOM 889 N N . LEU A 1 107 ? -9.919 4.790 9.394 1.00 93.88 107 LEU A N 1
ATOM 890 C CA . LEU A 1 107 ? -10.439 3.970 10.476 1.00 93.88 107 LEU A CA 1
ATOM 891 C C . LEU A 1 107 ? -9.851 4.439 11.799 1.00 93.88 107 LEU A C 1
ATOM 893 O O . LEU A 1 107 ? -10.607 4.871 12.646 1.00 93.88 107 LEU A O 1
ATOM 897 N N . VAL A 1 108 ? -8.539 4.467 12.000 1.00 92.56 108 VAL A N 1
ATOM 898 C CA . VAL A 1 108 ? -7.985 4.802 13.325 1.00 92.56 108 VAL A CA 1
ATOM 899 C C . VAL A 1 108 ? -8.196 6.262 13.757 1.00 92.56 108 VAL A C 1
ATOM 901 O O . VAL A 1 108 ? -8.056 6.548 14.940 1.00 92.56 108 VAL A O 1
ATOM 904 N N . GLN A 1 109 ? -8.554 7.166 12.839 1.00 88.50 109 GLN A N 1
ATOM 905 C CA . GLN A 1 109 ? -8.860 8.576 13.134 1.00 88.50 109 GLN A CA 1
ATOM 906 C C . GLN A 1 109 ? -10.341 8.873 13.423 1.00 88.50 109 GLN A C 1
ATOM 908 O O . GLN A 1 109 ? -10.620 9.925 13.992 1.00 88.50 109 GLN A O 1
ATOM 913 N N . ALA A 1 110 ? -11.268 8.003 12.999 1.00 78.50 110 ALA A N 1
ATOM 914 C CA . ALA A 1 110 ? -12.715 8.188 13.198 1.00 78.50 110 ALA A CA 1
ATOM 915 C C . ALA A 1 110 ? -13.185 7.994 14.653 1.00 78.50 110 ALA A C 1
ATOM 917 O O . ALA A 1 110 ? -14.356 8.308 14.929 1.00 78.50 110 ALA A O 1
#

Sequence (110 aa):
MDQIARHFHRSYLITFMMDEAMAKRTIAFVKKHRADGIINPEYLAHVGRYSVQRVKFCEKSLEAFDRAWVRTVQDGHLQQNEQAPELAILEDFCEYNITLWKELIRLVQA

Organis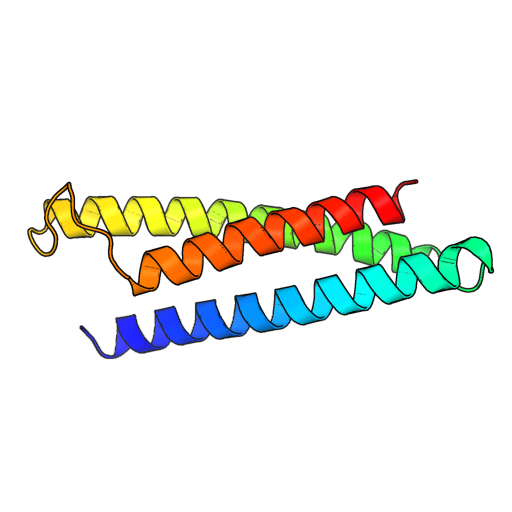m: Colletotrichum incanum (NCBI:txid1573173)

Nearest PDB structures (foldseek):
  6ch2-assembly1_D  TM=4.273E-01  e=1.311E+00  Salmonella enterica subsp. enterica serovar Typhimurium str. LT2